Protein AF-A0A9E4KHK8-F1 (afdb_monomer_lite)

Structure (mmCIF, N/CA/C/O backbone):
data_AF-A0A9E4KHK8-F1
#
_entry.id   AF-A0A9E4KHK8-F1
#
loop_
_atom_site.group_PDB
_atom_site.id
_atom_site.type_symbol
_atom_site.label_atom_id
_atom_site.label_alt_id
_atom_site.label_comp_id
_atom_site.label_asym_id
_atom_site.label_entity_id
_atom_site.label_seq_id
_atom_site.pdbx_PDB_ins_code
_atom_site.Cartn_x
_atom_site.Cartn_y
_atom_site.Cartn_z
_atom_site.occupancy
_atom_site.B_iso_or_equiv
_atom_site.auth_seq_id
_atom_site.auth_comp_id
_atom_site.auth_asym_id
_atom_site.auth_atom_id
_atom_site.pdbx_PDB_model_num
ATOM 1 N N . MET A 1 1 ? 41.849 19.931 0.025 1.00 63.19 1 MET A N 1
ATOM 2 C CA . MET A 1 1 ? 41.481 18.494 0.060 1.00 63.19 1 MET A CA 1
ATOM 3 C C . MET A 1 1 ? 40.260 18.216 0.932 1.00 63.19 1 MET A C 1
ATOM 5 O O . MET A 1 1 ? 39.344 17.588 0.427 1.00 63.19 1 MET A O 1
ATOM 9 N N . LEU A 1 2 ? 40.175 18.722 2.171 1.00 68.69 2 LEU A N 1
ATOM 10 C CA . LEU A 1 2 ? 39.015 18.486 3.056 1.00 68.69 2 LEU A CA 1
ATOM 11 C C . LEU A 1 2 ? 37.664 18.953 2.480 1.00 68.69 2 LEU A C 1
ATOM 13 O O . LEU A 1 2 ? 36.667 18.261 2.638 1.00 68.69 2 LEU A O 1
ATOM 17 N N . VAL A 1 3 ? 37.642 20.069 1.745 1.00 72.56 3 VAL A N 1
ATOM 18 C CA . VAL A 1 3 ? 36.420 20.589 1.094 1.00 72.56 3 VAL A CA 1
ATOM 19 C C . VAL A 1 3 ? 35.878 19.629 0.028 1.00 72.56 3 VAL A C 1
ATOM 21 O O . VAL A 1 3 ? 34.677 19.413 -0.057 1.00 72.56 3 VAL A O 1
ATOM 24 N N . LEU A 1 4 ? 36.768 19.006 -0.750 1.00 72.69 4 LEU A N 1
ATOM 25 C CA . LEU A 1 4 ? 36.405 18.041 -1.794 1.00 72.69 4 LEU A CA 1
ATOM 26 C C . LEU A 1 4 ? 35.822 16.762 -1.185 1.00 72.69 4 LEU A C 1
ATOM 28 O O . LEU A 1 4 ? 34.830 16.242 -1.680 1.00 72.69 4 LEU A O 1
ATOM 32 N N . ILE A 1 5 ? 36.409 16.303 -0.077 1.00 80.62 5 ILE A N 1
ATOM 33 C CA . ILE A 1 5 ? 35.939 15.125 0.659 1.00 80.62 5 ILE A CA 1
ATOM 34 C C . ILE A 1 5 ? 34.575 15.405 1.295 1.00 80.62 5 ILE A C 1
ATOM 36 O O . ILE A 1 5 ? 33.669 14.593 1.147 1.00 80.62 5 ILE A O 1
ATOM 40 N N . GLY A 1 6 ? 34.398 16.566 1.935 1.00 77.69 6 GLY A N 1
ATOM 41 C CA . GLY A 1 6 ? 33.117 16.963 2.527 1.00 77.69 6 GLY A CA 1
ATOM 42 C C . GLY A 1 6 ? 31.997 17.099 1.494 1.00 77.69 6 GLY A C 1
ATOM 43 O O . GLY A 1 6 ? 30.882 16.651 1.741 1.00 77.69 6 GLY A O 1
ATOM 44 N N . LEU A 1 7 ? 32.305 17.637 0.309 1.00 81.69 7 LEU A N 1
ATOM 45 C CA . LEU A 1 7 ? 31.352 17.723 -0.798 1.00 81.69 7 LEU A CA 1
ATOM 46 C C . LEU A 1 7 ? 30.917 16.330 -1.277 1.00 81.69 7 LEU A C 1
ATOM 48 O O . LEU A 1 7 ? 29.730 16.086 -1.466 1.00 81.69 7 LEU A O 1
ATOM 52 N N . LEU A 1 8 ? 31.866 15.403 -1.419 1.00 79.44 8 LEU A N 1
ATOM 53 C CA . LEU A 1 8 ? 31.589 14.029 -1.845 1.00 79.44 8 LEU A CA 1
ATOM 54 C C . LEU A 1 8 ? 30.739 13.280 -0.805 1.00 79.44 8 LEU A C 1
ATOM 56 O O . LEU A 1 8 ? 29.804 12.570 -1.165 1.00 79.44 8 LEU A O 1
ATOM 60 N N . LEU A 1 9 ? 31.005 13.513 0.483 1.00 81.38 9 LEU A N 1
ATOM 61 C CA . LEU A 1 9 ? 30.252 12.934 1.599 1.00 81.38 9 LEU A CA 1
ATOM 62 C C . LEU A 1 9 ? 28.820 13.480 1.696 1.00 81.38 9 LEU A C 1
ATOM 64 O O . LEU A 1 9 ? 27.917 12.745 2.079 1.00 81.38 9 LEU A O 1
ATOM 68 N N . ALA A 1 10 ? 28.596 14.739 1.310 1.00 80.56 10 ALA A N 1
ATOM 69 C CA . ALA A 1 10 ? 27.267 15.350 1.285 1.00 80.56 10 ALA A CA 1
ATOM 70 C C . ALA A 1 10 ? 26.414 14.897 0.084 1.00 80.56 10 ALA A C 1
ATOM 72 O O . ALA A 1 10 ? 25.190 14.830 0.186 1.00 80.56 10 ALA A O 1
ATOM 73 N N . ILE A 1 11 ? 27.046 14.556 -1.045 1.00 83.06 11 ILE A N 1
ATOM 74 C CA . ILE A 1 11 ? 26.348 14.140 -2.272 1.00 83.06 11 ILE A CA 1
ATOM 75 C C . ILE A 1 11 ? 25.660 12.780 -2.101 1.00 83.06 11 ILE A C 1
ATOM 77 O O . ILE A 1 11 ? 24.552 12.598 -2.595 1.00 83.06 11 ILE A O 1
ATOM 81 N N . VAL A 1 12 ? 26.265 11.838 -1.377 1.00 79.12 12 VAL A N 1
ATOM 82 C CA . VAL A 1 12 ? 25.719 10.479 -1.201 1.00 79.12 12 VAL A CA 1
ATOM 83 C C . VAL A 1 12 ? 24.317 10.469 -0.556 1.00 79.12 12 VAL A C 1
ATOM 85 O O . VAL A 1 12 ? 23.399 9.923 -1.172 1.00 79.12 12 VAL A O 1
ATOM 88 N N . PRO A 1 13 ? 24.080 11.087 0.621 1.00 71.38 13 PRO A N 1
ATOM 89 C CA . PRO A 1 13 ? 22.741 11.142 1.208 1.00 71.38 13 PRO A CA 1
ATOM 90 C C . PRO A 1 13 ? 21.785 12.044 0.416 1.00 71.38 13 PRO A C 1
ATOM 92 O O . PRO A 1 13 ? 20.597 11.741 0.331 1.00 71.38 13 PRO A O 1
ATOM 95 N N . ALA A 1 14 ? 22.283 13.114 -0.214 1.00 77.94 14 ALA A N 1
ATOM 96 C CA . ALA A 1 14 ? 21.458 13.974 -1.060 1.00 77.94 14 ALA A CA 1
ATOM 97 C C . ALA A 1 14 ? 20.902 13.212 -2.276 1.00 77.94 14 ALA A C 1
ATOM 99 O O . ALA A 1 14 ? 19.722 13.338 -2.594 1.00 77.94 14 ALA A O 1
ATOM 100 N N . LEU A 1 15 ? 21.721 12.368 -2.913 1.00 78.50 15 LEU A N 1
ATOM 101 C CA . LEU A 1 15 ? 21.289 11.493 -4.001 1.00 78.50 15 LEU A CA 1
ATOM 102 C C . LEU A 1 15 ? 20.333 10.404 -3.516 1.00 78.50 15 LEU A C 1
ATOM 104 O O . LEU A 1 15 ? 19.389 10.099 -4.231 1.00 78.50 15 LEU A O 1
ATOM 108 N N . PHE A 1 16 ? 20.522 9.862 -2.310 1.00 78.00 16 PHE A N 1
ATOM 109 C CA . PHE A 1 16 ? 19.611 8.866 -1.734 1.00 78.00 16 PHE A CA 1
ATOM 110 C C . PHE A 1 16 ? 18.196 9.427 -1.515 1.00 78.00 16 PHE A C 1
ATOM 112 O O . PHE A 1 16 ? 17.210 8.760 -1.812 1.00 78.00 16 PHE A O 1
ATOM 119 N N . ILE A 1 17 ? 18.092 10.680 -1.060 1.00 76.62 17 ILE A N 1
ATOM 120 C CA . ILE A 1 17 ? 16.807 11.373 -0.869 1.00 76.62 17 ILE A CA 1
ATOM 121 C C . ILE A 1 17 ? 16.193 11.804 -2.212 1.00 76.62 17 ILE A C 1
ATOM 123 O O . ILE A 1 17 ? 14.973 11.794 -2.360 1.00 76.62 17 ILE A O 1
ATOM 127 N N . LEU A 1 18 ? 17.017 12.171 -3.202 1.00 75.75 18 LEU A N 1
ATOM 128 C CA . LEU A 1 18 ? 16.549 12.618 -4.520 1.00 75.75 18 LEU A CA 1
ATOM 129 C C . LEU A 1 18 ? 16.217 11.454 -5.475 1.00 75.75 18 LEU A C 1
ATOM 131 O O . LEU A 1 18 ? 15.433 11.623 -6.409 1.00 75.75 18 LEU A O 1
ATOM 135 N N . TRP A 1 19 ? 16.777 10.267 -5.225 1.00 67.94 19 TRP A N 1
ATOM 136 C CA . TRP A 1 19 ? 16.550 9.033 -5.980 1.00 67.94 19 TRP A CA 1
ATOM 137 C C . TRP A 1 19 ? 15.065 8.706 -6.216 1.00 67.94 19 TRP A C 1
ATOM 139 O O . TRP A 1 19 ? 14.697 8.529 -7.381 1.00 67.94 19 TRP A O 1
ATOM 149 N N . PRO A 1 20 ? 14.174 8.693 -5.199 1.00 70.75 20 PRO A N 1
ATOM 150 C CA . PRO A 1 20 ? 12.756 8.400 -5.426 1.00 70.75 20 PRO A CA 1
ATOM 151 C C . PRO A 1 20 ? 12.055 9.425 -6.335 1.00 70.75 20 PRO A C 1
ATOM 153 O O . PRO A 1 20 ? 11.106 9.073 -7.030 1.00 70.75 20 PRO A O 1
ATOM 156 N N . PHE A 1 21 ? 12.536 10.671 -6.394 1.00 66.50 21 PHE A N 1
ATOM 157 C CA . PHE A 1 21 ? 11.922 11.741 -7.190 1.00 66.50 21 PHE A CA 1
ATOM 158 C C . PHE A 1 21 ? 12.295 11.689 -8.678 1.00 66.50 21 PHE A C 1
ATO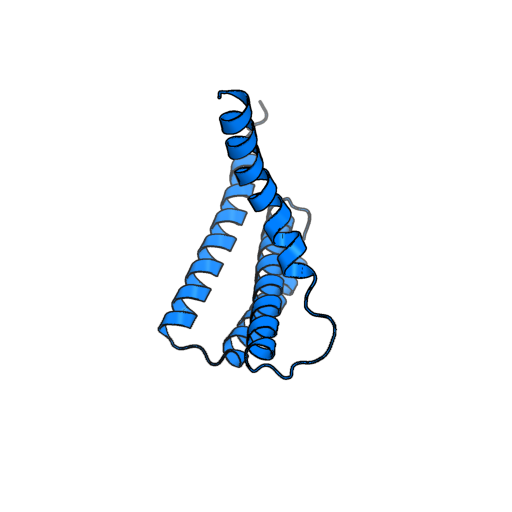M 160 O O . PHE A 1 21 ? 11.464 11.997 -9.528 1.00 66.50 21 PHE A O 1
ATOM 167 N N . VAL A 1 22 ? 13.522 11.277 -9.013 1.00 65.00 22 VAL A N 1
ATOM 168 C CA . VAL A 1 22 ? 13.960 11.137 -10.417 1.00 65.00 22 VAL A CA 1
ATOM 169 C C . VAL A 1 22 ? 13.431 9.838 -11.033 1.00 65.00 22 VAL A C 1
ATOM 171 O O . VAL A 1 22 ? 13.078 9.812 -12.212 1.00 65.00 22 VAL A O 1
ATOM 174 N N . VAL A 1 23 ? 13.318 8.774 -10.231 1.00 58.78 23 VAL A N 1
ATOM 175 C CA . VAL A 1 23 ? 12.747 7.485 -10.661 1.00 58.78 23 VAL A CA 1
ATOM 176 C C . VAL A 1 23 ? 11.228 7.581 -10.883 1.00 58.78 23 VAL A C 1
ATOM 178 O O . VAL A 1 23 ? 10.698 6.898 -11.756 1.00 58.78 23 VAL A O 1
ATOM 181 N N . GLY A 1 24 ? 10.527 8.476 -10.177 1.00 49.88 24 GLY A N 1
ATOM 182 C CA . GLY A 1 24 ? 9.083 8.694 -10.336 1.00 49.88 24 GLY A CA 1
ATOM 183 C C . GLY A 1 24 ? 8.649 9.528 -11.553 1.00 49.88 24 GLY A C 1
ATOM 184 O O . GLY A 1 24 ? 7.461 9.551 -11.858 1.00 49.88 24 GLY A O 1
ATOM 185 N N . LEU A 1 25 ? 9.568 10.200 -12.262 1.00 47.47 25 LEU A N 1
ATOM 186 C CA . LEU A 1 25 ? 9.224 11.219 -13.273 1.00 47.47 25 LEU A CA 1
ATOM 187 C C . LEU A 1 25 ? 9.287 10.757 -14.746 1.00 47.47 25 LEU A C 1
ATOM 189 O O . LEU A 1 25 ? 9.040 11.562 -15.637 1.00 47.47 25 LEU A O 1
ATOM 193 N N . ARG A 1 26 ? 9.627 9.491 -15.041 1.00 47.66 26 ARG A N 1
ATOM 194 C CA . ARG A 1 26 ? 9.777 8.975 -16.427 1.00 47.66 26 ARG A CA 1
ATOM 195 C C . ARG A 1 26 ? 8.722 7.937 -16.827 1.00 47.66 26 ARG A C 1
ATOM 197 O O . ARG A 1 26 ? 9.066 6.919 -17.419 1.00 47.66 26 ARG A O 1
ATOM 204 N N . ARG A 1 27 ? 7.449 8.163 -16.507 1.00 46.38 27 ARG A N 1
ATOM 205 C CA . ARG A 1 27 ? 6.341 7.341 -17.031 1.00 46.38 27 ARG A CA 1
ATOM 206 C C . ARG A 1 27 ? 5.172 8.208 -17.496 1.00 46.38 27 ARG A C 1
ATOM 208 O O . ARG A 1 27 ? 4.036 7.958 -17.121 1.00 46.38 27 ARG A O 1
ATOM 215 N N . ASP A 1 28 ? 5.475 9.215 -18.308 1.00 47.88 28 ASP A N 1
ATOM 216 C CA . ASP A 1 28 ? 4.502 9.721 -19.273 1.00 47.88 28 ASP A CA 1
ATOM 217 C C . ASP A 1 28 ? 4.880 9.172 -20.649 1.00 47.88 28 ASP A C 1
ATOM 219 O O . ASP A 1 28 ? 5.989 9.390 -21.134 1.00 47.88 28 ASP A O 1
ATOM 223 N N . GLU A 1 29 ? 3.918 8.442 -21.210 1.00 50.59 29 GLU A N 1
ATOM 224 C CA . GLU A 1 29 ? 3.699 8.191 -22.633 1.00 50.59 29 GLU A CA 1
ATOM 225 C C . GLU A 1 29 ? 4.723 7.332 -23.420 1.00 50.59 29 GLU A C 1
ATOM 227 O O . GLU A 1 29 ? 5.861 7.708 -23.675 1.00 50.59 29 GLU A O 1
ATOM 232 N N . PHE A 1 30 ? 4.202 6.202 -23.922 1.00 46.50 30 PHE A N 1
ATOM 233 C CA . PHE A 1 30 ? 4.739 5.325 -24.976 1.00 46.50 30 PHE A CA 1
ATOM 234 C C . PHE A 1 30 ? 5.887 4.375 -24.616 1.00 46.50 30 PHE A C 1
ATOM 236 O O . PHE A 1 30 ? 7.001 4.529 -25.100 1.00 46.50 30 PHE A O 1
ATOM 243 N N . ASP A 1 31 ? 5.557 3.287 -23.917 1.00 40.19 31 ASP A N 1
ATOM 244 C CA . ASP A 1 31 ? 6.034 1.966 -24.341 1.00 40.19 31 ASP A CA 1
ATOM 245 C C . ASP A 1 31 ? 5.078 0.886 -23.808 1.00 40.19 31 ASP A C 1
ATOM 247 O O . ASP A 1 31 ? 4.765 0.851 -22.615 1.00 40.19 31 ASP A O 1
ATOM 251 N N . TYR A 1 32 ? 4.549 0.039 -24.693 1.00 45.06 32 TYR A N 1
ATOM 252 C CA . TYR A 1 32 ? 3.862 -1.199 -24.302 1.00 45.06 32 TYR A CA 1
ATOM 253 C C . TYR A 1 32 ? 4.965 -2.181 -23.874 1.00 45.06 32 TYR A C 1
ATOM 255 O O . TYR A 1 32 ? 5.353 -3.073 -24.616 1.00 45.06 32 TYR A O 1
ATOM 263 N N . ASP A 1 33 ? 5.537 -1.916 -22.703 1.00 44.66 33 ASP A N 1
ATOM 264 C CA . ASP A 1 33 ? 6.653 -2.640 -22.103 1.00 44.66 33 ASP A CA 1
ATOM 265 C C . ASP A 1 33 ? 6.075 -3.765 -21.235 1.00 44.66 33 ASP A C 1
ATOM 267 O O . ASP A 1 33 ? 5.251 -3.501 -20.358 1.00 44.66 33 ASP A O 1
ATOM 271 N N . GLU A 1 34 ? 6.460 -5.022 -21.453 1.00 48.84 34 GLU A N 1
ATOM 272 C CA . GLU A 1 34 ? 5.981 -6.170 -20.664 1.00 48.84 34 GLU A CA 1
ATOM 273 C C . GLU A 1 34 ? 6.297 -6.048 -19.156 1.00 48.84 34 GLU A C 1
ATOM 275 O O . GLU A 1 34 ? 5.661 -6.705 -18.332 1.00 48.84 34 GLU A O 1
ATOM 280 N N . GLY A 1 35 ? 7.196 -5.138 -18.761 1.00 52.47 35 GLY A N 1
ATOM 281 C CA . GLY A 1 35 ? 7.412 -4.749 -17.362 1.00 52.47 35 GLY A CA 1
ATOM 282 C C . GLY A 1 35 ? 6.377 -3.766 -16.786 1.00 52.47 35 GLY A C 1
ATOM 283 O O . GLY A 1 35 ? 6.285 -3.613 -15.565 1.00 52.47 35 GLY A O 1
ATOM 284 N N . ALA A 1 36 ? 5.581 -3.087 -17.617 1.00 53.16 36 ALA A N 1
ATOM 285 C CA . ALA A 1 36 ? 4.562 -2.129 -17.183 1.00 53.16 36 ALA A CA 1
ATOM 286 C C . ALA A 1 36 ? 3.345 -2.790 -16.500 1.00 53.16 36 ALA A C 1
ATOM 288 O O . ALA A 1 36 ? 2.944 -2.283 -15.448 1.00 53.16 36 ALA A O 1
ATOM 289 N N . PRO A 1 37 ? 2.796 -3.923 -16.993 1.00 67.38 37 PRO A N 1
ATOM 290 C CA . PRO A 1 37 ? 1.764 -4.677 -16.283 1.00 67.38 37 PRO A CA 1
ATOM 291 C C . PRO A 1 37 ? 2.238 -5.154 -14.909 1.00 67.38 37 PRO A C 1
ATOM 293 O O . PRO A 1 37 ? 1.555 -4.942 -13.910 1.00 67.38 37 PRO A O 1
ATOM 296 N N . GLN A 1 38 ? 3.441 -5.728 -14.826 1.00 71.31 38 GLN A N 1
ATOM 297 C CA . GLN A 1 38 ? 3.961 -6.264 -13.567 1.00 71.31 38 GLN A CA 1
ATOM 298 C C . GLN A 1 38 ? 4.287 -5.152 -12.557 1.00 71.31 38 GLN A C 1
ATOM 300 O O . GLN A 1 38 ? 4.006 -5.283 -11.366 1.00 71.31 38 GLN A O 1
ATOM 305 N N . ALA A 1 39 ? 4.800 -4.010 -13.025 1.00 78.50 39 ALA A N 1
ATOM 306 C CA . ALA A 1 39 ? 5.008 -2.832 -12.184 1.00 78.50 39 ALA A CA 1
ATOM 307 C C . ALA A 1 39 ? 3.692 -2.191 -11.708 1.00 78.50 39 ALA A C 1
ATOM 309 O O . ALA A 1 39 ? 3.651 -1.590 -10.633 1.00 78.50 39 ALA A O 1
ATOM 310 N N . ASP A 1 40 ? 2.619 -2.275 -12.493 1.00 82.88 40 ASP A N 1
ATOM 311 C CA . ASP A 1 40 ? 1.292 -1.831 -12.065 1.00 82.88 40 ASP A CA 1
ATOM 312 C C . ASP A 1 40 ? 0.699 -2.754 -10.998 1.00 82.88 40 ASP A C 1
ATOM 314 O O . ASP A 1 40 ? 0.232 -2.284 -9.960 1.00 82.88 40 ASP A O 1
ATOM 318 N N . LEU A 1 41 ? 0.824 -4.069 -11.192 1.00 84.50 41 LEU A N 1
ATOM 319 C CA . LEU A 1 41 ? 0.453 -5.059 -10.187 1.00 84.50 41 LEU A CA 1
ATOM 320 C C . LEU A 1 41 ? 1.224 -4.833 -8.882 1.00 84.50 41 LEU A C 1
ATOM 322 O O . LEU A 1 41 ? 0.610 -4.806 -7.820 1.00 84.50 41 LEU A O 1
ATOM 326 N N . MET A 1 42 ? 2.534 -4.574 -8.939 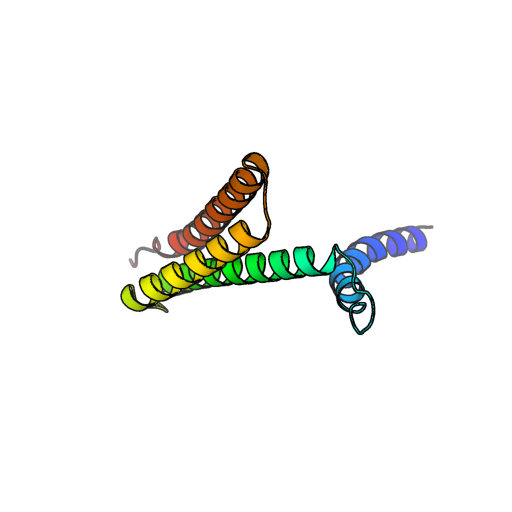1.00 82.56 42 MET A N 1
ATOM 327 C CA . MET A 1 42 ? 3.331 -4.293 -7.737 1.00 82.56 42 MET A CA 1
ATOM 328 C C . MET A 1 42 ? 2.856 -3.031 -7.007 1.00 82.56 42 MET A C 1
ATOM 330 O O . MET A 1 42 ? 2.720 -3.032 -5.788 1.00 82.56 42 MET A O 1
ATOM 334 N N . ARG A 1 43 ? 2.499 -1.971 -7.744 1.00 84.06 43 ARG A N 1
ATOM 335 C CA . ARG A 1 43 ? 1.914 -0.759 -7.145 1.00 84.06 43 ARG A CA 1
ATOM 336 C C . ARG A 1 43 ? 0.569 -1.032 -6.476 1.00 84.06 43 ARG A C 1
ATOM 338 O O . ARG A 1 43 ? 0.295 -0.486 -5.410 1.00 84.06 43 ARG A O 1
ATOM 345 N N . ARG A 1 44 ? -0.272 -1.872 -7.084 1.00 84.94 44 ARG A N 1
ATOM 346 C CA . ARG A 1 44 ? -1.559 -2.284 -6.501 1.00 84.94 44 ARG A CA 1
ATOM 347 C C . ARG A 1 44 ? -1.363 -3.152 -5.258 1.00 84.94 44 ARG A C 1
ATOM 349 O O . ARG A 1 44 ? -2.116 -2.997 -4.300 1.00 84.94 44 ARG A O 1
ATOM 356 N N . TRP A 1 45 ? -0.346 -4.012 -5.253 1.00 85.19 45 TRP A N 1
ATOM 357 C CA . TRP A 1 45 ? 0.062 -4.777 -4.077 1.00 85.19 45 TRP A CA 1
ATOM 358 C C . TRP A 1 45 ? 0.485 -3.843 -2.940 1.00 85.19 45 TRP A C 1
ATOM 360 O O . TRP A 1 45 ? -0.104 -3.903 -1.862 1.00 85.19 45 TRP A O 1
ATOM 370 N N . ASP A 1 46 ? 1.417 -2.923 -3.196 1.00 85.00 46 ASP A N 1
ATOM 371 C CA . ASP A 1 46 ? 1.895 -1.964 -2.193 1.00 85.00 46 ASP A CA 1
ATOM 372 C C . ASP A 1 46 ? 0.752 -1.112 -1.627 1.00 85.00 46 ASP A C 1
ATOM 374 O O . ASP A 1 46 ? 0.685 -0.875 -0.421 1.00 85.00 46 ASP A O 1
ATOM 378 N N . ALA A 1 47 ? -0.194 -0.699 -2.476 1.00 85.06 47 ALA A N 1
ATOM 379 C CA . ALA A 1 47 ? -1.380 0.034 -2.047 1.00 85.06 47 ALA A CA 1
ATOM 380 C C . ALA A 1 47 ? -2.279 -0.799 -1.114 1.00 85.06 47 ALA A C 1
ATOM 382 O O . ALA A 1 47 ? -2.724 -0.291 -0.083 1.00 85.06 47 ALA A O 1
ATOM 383 N N . ALA A 1 48 ? -2.515 -2.075 -1.434 1.00 84.38 48 ALA A N 1
ATOM 384 C CA . ALA A 1 48 ? -3.319 -2.969 -0.600 1.00 84.38 48 ALA A CA 1
ATOM 385 C C . ALA A 1 48 ? -2.634 -3.271 0.745 1.00 84.38 48 ALA A C 1
ATOM 387 O O . ALA A 1 48 ? -3.281 -3.245 1.795 1.00 84.38 48 ALA A O 1
ATOM 388 N N . VAL A 1 49 ? -1.316 -3.502 0.736 1.00 83.25 49 VAL A N 1
ATOM 389 C CA . VAL A 1 49 ? -0.521 -3.733 1.953 1.00 83.25 49 VAL A CA 1
ATOM 390 C C . VAL A 1 49 ? -0.478 -2.484 2.827 1.00 83.25 49 VAL A C 1
ATOM 392 O O . VAL A 1 49 ? -0.730 -2.570 4.029 1.00 83.25 49 VAL A O 1
ATOM 395 N N . SER A 1 50 ? -0.232 -1.313 2.236 1.00 82.00 50 SER A N 1
ATOM 396 C CA . SER A 1 50 ? -0.240 -0.043 2.962 1.00 82.00 50 SER A CA 1
ATOM 397 C C . SER A 1 50 ? -1.619 0.259 3.550 1.00 82.00 50 SER A C 1
ATOM 399 O O . SER A 1 50 ? -1.699 0.666 4.707 1.00 82.00 50 SER A O 1
ATOM 401 N N . GLY A 1 51 ? -2.702 -0.001 2.810 1.00 81.06 51 GLY A N 1
ATOM 402 C CA . GLY A 1 51 ? -4.067 0.142 3.316 1.00 81.06 51 GLY A CA 1
ATOM 403 C C . GLY A 1 51 ? -4.357 -0.781 4.502 1.00 81.06 51 GLY A C 1
ATOM 404 O O . GLY A 1 51 ? -4.979 -0.360 5.478 1.00 81.06 51 GLY A O 1
ATOM 405 N N . LEU A 1 52 ? -3.859 -2.021 4.462 1.00 85.19 52 LEU A N 1
ATOM 406 C CA . LEU A 1 52 ? -3.978 -2.969 5.570 1.00 85.19 52 LEU A CA 1
ATOM 407 C C . LEU A 1 52 ? -3.191 -2.515 6.811 1.00 85.19 52 LEU A C 1
ATOM 409 O O . LEU A 1 52 ? -3.707 -2.590 7.925 1.00 85.19 52 LEU A O 1
ATOM 413 N N . ALA A 1 53 ? -1.965 -2.027 6.619 1.00 80.31 53 ALA A N 1
ATOM 414 C CA . ALA A 1 53 ? -1.123 -1.488 7.684 1.00 80.31 53 ALA A CA 1
ATOM 415 C C . ALA A 1 53 ? -1.756 -0.248 8.338 1.00 80.31 53 ALA A C 1
ATOM 417 O O . ALA A 1 53 ? -1.814 -0.160 9.563 1.00 80.31 53 ALA A O 1
ATOM 418 N N . SER A 1 54 ? -2.292 0.681 7.544 1.00 80.62 54 SER A N 1
ATOM 419 C CA . SER A 1 54 ? -3.020 1.846 8.059 1.00 80.62 54 SER A CA 1
ATOM 420 C C . SER A 1 54 ? -4.264 1.441 8.847 1.00 80.62 54 SER A C 1
ATOM 422 O O . SER A 1 54 ? -4.471 1.949 9.942 1.00 80.62 54 SER A O 1
ATOM 424 N N . ALA A 1 55 ? -5.043 0.474 8.354 1.00 83.50 55 ALA A N 1
ATOM 425 C CA . ALA A 1 55 ? -6.214 -0.036 9.062 1.00 83.50 55 ALA A CA 1
ATOM 426 C C . ALA A 1 55 ? -5.855 -0.676 10.417 1.00 83.50 55 ALA A C 1
ATOM 428 O O . ALA A 1 55 ? -6.555 -0.457 11.403 1.00 83.50 55 ALA A O 1
ATOM 429 N N . GLU A 1 56 ? -4.764 -1.447 10.488 1.00 84.81 56 GLU A N 1
ATOM 430 C CA . GLU A 1 56 ? -4.259 -2.013 11.750 1.00 84.81 56 GLU A CA 1
ATOM 431 C C . GLU A 1 56 ? -3.827 -0.915 12.729 1.00 84.81 56 GLU A C 1
ATOM 433 O O . GLU A 1 56 ? -4.104 -1.001 13.925 1.00 84.81 56 GLU A O 1
ATOM 438 N N . LEU A 1 57 ? -3.170 0.129 12.223 1.00 84.25 57 LEU A N 1
ATOM 439 C CA . LEU A 1 57 ? -2.734 1.264 13.027 1.00 84.25 57 LEU A CA 1
ATOM 440 C C . LEU A 1 57 ? -3.928 2.062 13.563 1.00 84.25 57 LEU A C 1
ATOM 442 O O . LEU A 1 57 ? -3.992 2.319 14.761 1.00 84.25 57 LEU A O 1
ATOM 446 N N . ASP A 1 58 ? -4.888 2.410 12.709 1.00 81.31 58 ASP A N 1
ATOM 447 C CA . ASP A 1 58 ? -6.077 3.176 13.093 1.00 81.31 58 ASP A CA 1
ATOM 448 C C . ASP A 1 58 ? -6.950 2.410 14.091 1.00 81.31 58 ASP A C 1
ATOM 450 O O . ASP A 1 58 ? -7.463 2.995 15.046 1.00 81.31 58 ASP A O 1
ATOM 454 N N . HIS A 1 59 ? -7.083 1.093 13.907 1.00 85.00 59 HIS A N 1
ATOM 455 C CA . HIS A 1 59 ? -7.748 0.217 14.870 1.00 85.00 59 HIS A CA 1
ATOM 456 C C . HIS A 1 59 ? -7.006 0.189 16.207 1.00 85.00 59 HIS A C 1
ATOM 458 O O . HIS A 1 59 ? -7.604 0.420 17.255 1.00 85.00 59 HIS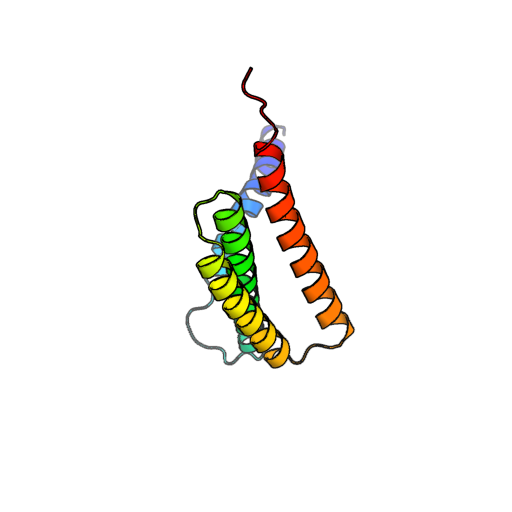 A O 1
ATOM 464 N N . GLY A 1 60 ? -5.688 -0.002 16.167 1.00 76.56 60 GLY A N 1
ATOM 465 C CA . GLY A 1 60 ? -4.849 -0.027 17.357 1.00 76.56 60 GLY A CA 1
ATOM 466 C C . GLY A 1 60 ? -4.850 1.287 18.150 1.00 76.56 60 GLY A C 1
ATOM 467 O O . GLY A 1 60 ? -4.807 1.266 19.379 1.00 76.56 60 GLY A O 1
ATOM 468 N N . LEU A 1 61 ? -4.935 2.428 17.463 1.00 80.56 61 LEU A N 1
ATOM 469 C CA . LEU A 1 61 ? -5.048 3.754 18.078 1.00 80.56 61 LEU A CA 1
ATOM 470 C C . LEU A 1 61 ? -6.462 4.070 18.597 1.00 80.56 61 LEU A C 1
ATOM 472 O O . LEU A 1 61 ? -6.651 5.094 19.249 1.00 80.56 61 LEU A O 1
ATOM 476 N N . GLY A 1 62 ? -7.455 3.219 18.319 1.00 83.69 62 GLY A N 1
ATOM 477 C CA . GLY A 1 62 ? -8.854 3.448 18.689 1.00 83.69 62 GLY A CA 1
ATOM 478 C C . GLY A 1 62 ? -9.592 4.443 17.785 1.00 83.69 62 GLY A C 1
ATOM 479 O O . GLY A 1 62 ? -10.695 4.871 18.121 1.00 83.69 62 GLY A O 1
ATOM 480 N N . ASN A 1 63 ? -9.015 4.800 16.633 1.00 75.31 63 ASN A N 1
ATOM 481 C CA . ASN A 1 63 ? -9.629 5.689 15.641 1.00 75.31 63 ASN A CA 1
ATOM 482 C C . ASN A 1 63 ? -10.646 4.969 14.742 1.00 75.31 63 ASN A C 1
ATOM 484 O O . ASN A 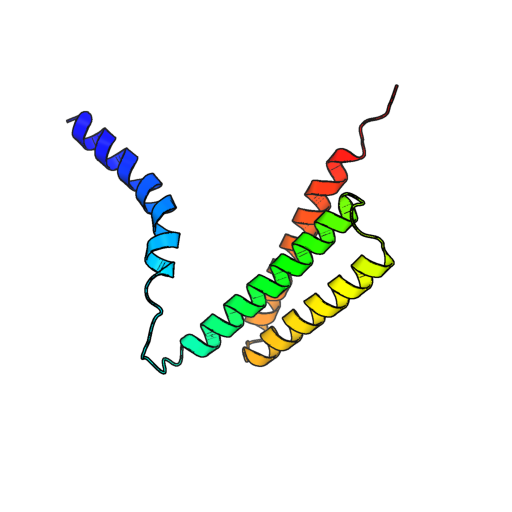1 63 ? -11.413 5.626 14.038 1.00 75.31 63 ASN A O 1
ATOM 488 N N . MET A 1 64 ? -10.659 3.635 14.750 1.00 85.94 64 MET A N 1
ATOM 489 C CA . MET A 1 64 ? -11.557 2.815 13.941 1.00 85.94 64 MET A CA 1
ATOM 490 C C . MET A 1 64 ? -12.236 1.740 14.792 1.00 85.94 64 MET A C 1
ATOM 492 O O . MET A 1 64 ? -11.604 1.114 15.640 1.00 85.94 64 MET A O 1
ATOM 496 N N . THR A 1 65 ? -13.529 1.510 14.553 1.00 84.75 65 THR A N 1
ATOM 497 C CA . THR A 1 65 ? -14.292 0.476 15.264 1.00 84.75 65 THR A CA 1
ATOM 498 C C . THR A 1 65 ? -13.912 -0.929 14.788 1.00 84.75 65 THR A C 1
ATOM 500 O O . THR A 1 65 ? -13.484 -1.109 13.648 1.00 84.75 65 THR A O 1
ATOM 503 N N . ASP A 1 66 ? -14.129 -1.953 15.619 1.00 85.19 66 ASP A N 1
ATOM 504 C CA . ASP A 1 66 ? -13.892 -3.360 15.244 1.00 85.19 66 ASP A CA 1
ATOM 505 C C . ASP A 1 66 ? -14.659 -3.772 13.973 1.00 85.19 66 ASP A C 1
ATOM 507 O O . ASP A 1 66 ? -14.151 -4.522 13.134 1.00 85.19 66 ASP A O 1
ATOM 511 N N . SER A 1 67 ? -15.888 -3.268 13.816 1.00 87.31 67 SER A N 1
ATOM 512 C CA . SER A 1 67 ? -16.742 -3.550 12.657 1.00 87.31 67 SER A CA 1
ATOM 513 C C . SER A 1 67 ? -16.139 -2.974 11.375 1.00 87.31 67 SER A C 1
ATOM 515 O O . SER A 1 67 ? -16.010 -3.683 10.369 1.00 87.31 67 SER A O 1
ATOM 517 N N . ASP A 1 68 ? -15.713 -1.712 11.420 1.00 83.06 68 ASP A N 1
ATOM 518 C CA . ASP A 1 68 ? -15.104 -1.030 10.277 1.00 83.06 68 ASP A CA 1
ATOM 519 C C . ASP A 1 68 ? -13.745 -1.647 9.937 1.00 83.06 68 ASP A C 1
ATOM 521 O O . ASP A 1 68 ? -13.480 -1.959 8.773 1.00 83.06 68 ASP A O 1
ATOM 525 N N . TYR A 1 69 ? -12.937 -1.949 10.959 1.00 86.88 69 TYR A N 1
ATOM 526 C CA . TYR A 1 69 ? -11.666 -2.653 10.813 1.00 86.88 69 TYR A CA 1
ATOM 527 C C . TYR A 1 69 ? -11.841 -3.985 10.086 1.00 86.88 69 TYR A C 1
ATOM 529 O O . TYR A 1 69 ? -11.150 -4.245 9.102 1.00 86.88 69 TYR A O 1
ATOM 537 N N . SER A 1 70 ? -12.789 -4.821 10.521 1.00 89.00 70 SER A N 1
ATOM 538 C CA . SER A 1 70 ? -13.019 -6.134 9.908 1.00 89.00 70 SER A CA 1
ATOM 539 C C . SER A 1 70 ? -13.400 -6.028 8.425 1.00 89.00 70 SER A C 1
ATOM 541 O O . SER A 1 70 ? -12.940 -6.827 7.603 1.00 89.00 70 SER A O 1
ATOM 543 N N . THR A 1 71 ? -14.166 -4.992 8.075 1.00 88.88 71 THR A N 1
ATOM 544 C CA . THR A 1 71 ? -14.611 -4.712 6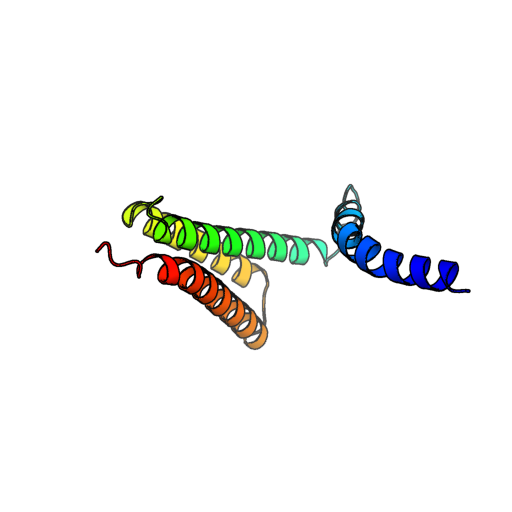.707 1.00 88.88 71 THR A CA 1
ATOM 545 C C . THR A 1 71 ? -13.447 -4.251 5.831 1.00 88.88 71 THR A C 1
ATOM 547 O O . THR A 1 71 ? -13.218 -4.811 4.756 1.00 88.88 71 THR A O 1
ATOM 550 N N . VAL A 1 72 ? -12.671 -3.267 6.299 1.00 88.19 72 VAL A N 1
ATOM 551 C CA . VAL A 1 72 ? -11.510 -2.733 5.570 1.00 88.19 72 VAL A CA 1
ATOM 552 C C . VAL A 1 72 ? -10.436 -3.806 5.411 1.00 88.19 72 VAL A C 1
ATOM 554 O O . VAL A 1 72 ? -9.945 -4.026 4.305 1.00 88.19 72 VAL A O 1
ATOM 557 N N . ARG A 1 73 ? -10.133 -4.545 6.482 1.00 87.88 73 ARG A N 1
ATOM 558 C CA . ARG A 1 73 ? -9.191 -5.669 6.471 1.00 87.88 73 ARG A CA 1
ATOM 559 C C . ARG A 1 73 ? -9.579 -6.725 5.443 1.00 87.88 73 ARG A C 1
ATOM 561 O O . ARG A 1 73 ? -8.732 -7.153 4.663 1.00 87.88 73 ARG A O 1
ATOM 568 N N . GLY A 1 74 ? -10.846 -7.142 5.435 1.00 88.62 74 GLY A N 1
ATOM 569 C CA . GLY A 1 74 ? -11.345 -8.134 4.483 1.00 88.62 74 GLY A CA 1
ATOM 570 C C . GLY A 1 74 ? -11.198 -7.667 3.036 1.00 88.62 74 GLY A C 1
ATOM 571 O O . GLY A 1 74 ? -10.716 -8.420 2.190 1.00 88.62 74 GLY A O 1
ATOM 572 N N . ARG A 1 75 ? -11.536 -6.402 2.762 1.00 89.44 75 ARG A N 1
ATOM 573 C CA . ARG A 1 75 ? -11.386 -5.805 1.433 1.00 89.44 75 ARG A CA 1
ATOM 574 C C . ARG A 1 75 ? -9.925 -5.758 0.983 1.00 89.44 75 ARG A C 1
ATOM 576 O O . ARG A 1 75 ? -9.626 -6.240 -0.105 1.00 89.44 75 ARG A O 1
ATOM 583 N N . MET A 1 76 ? -9.024 -5.238 1.816 1.00 85.50 76 MET A N 1
ATOM 584 C CA . MET A 1 76 ? -7.601 -5.111 1.471 1.00 85.50 76 MET A CA 1
ATOM 585 C C . MET A 1 76 ? -6.937 -6.478 1.280 1.00 85.50 76 MET A C 1
ATOM 587 O O . MET A 1 76 ? -6.159 -6.658 0.349 1.00 85.50 76 MET A O 1
ATOM 591 N N . MET A 1 77 ? -7.300 -7.479 2.090 1.00 88.38 77 MET A N 1
ATOM 592 C CA . MET A 1 77 ? -6.837 -8.858 1.888 1.00 88.38 77 MET A CA 1
ATOM 593 C C . MET A 1 77 ? -7.346 -9.458 0.577 1.00 88.38 77 MET A C 1
ATOM 595 O O . MET A 1 77 ? -6.597 -10.153 -0.103 1.00 88.38 77 MET A O 1
ATOM 599 N N . SER A 1 78 ? -8.595 -9.177 0.198 1.00 89.81 78 SER A N 1
ATOM 600 C CA . SER A 1 78 ? -9.140 -9.625 -1.085 1.00 89.81 78 SER A CA 1
ATOM 601 C C . SER A 1 78 ? -8.455 -8.942 -2.271 1.00 89.81 78 SER A C 1
ATOM 603 O O . SER A 1 78 ? -8.206 -9.595 -3.282 1.00 89.81 78 SER A O 1
ATOM 605 N N . GLU A 1 79 ? -8.152 -7.647 -2.166 1.00 85.88 79 GLU A N 1
ATOM 606 C CA . GLU A 1 79 ? -7.425 -6.903 -3.199 1.00 85.88 79 GLU A CA 1
ATOM 607 C C . GLU A 1 79 ? -5.983 -7.420 -3.330 1.00 85.88 79 GLU A C 1
ATOM 609 O O . GLU A 1 79 ? -5.549 -7.720 -4.440 1.00 85.88 79 GLU A O 1
ATOM 614 N N . ALA A 1 80 ? -5.285 -7.646 -2.211 1.00 86.44 80 ALA A N 1
ATOM 615 C CA . ALA A 1 80 ? -3.950 -8.244 -2.194 1.00 86.44 80 ALA A CA 1
ATOM 616 C C . ALA A 1 80 ? -3.934 -9.656 -2.809 1.00 86.44 80 ALA A C 1
ATOM 618 O O . ALA A 1 80 ? -3.076 -9.955 -3.636 1.00 86.44 80 ALA A O 1
ATOM 619 N N . ALA A 1 81 ? -4.916 -10.502 -2.472 1.00 87.88 81 ALA A N 1
ATOM 620 C CA . ALA A 1 81 ? -5.048 -11.845 -3.039 1.00 87.88 81 ALA A CA 1
ATOM 621 C C . ALA A 1 81 ? -5.352 -11.822 -4.547 1.00 87.88 81 ALA A C 1
ATOM 623 O O . ALA A 1 81 ? -4.827 -12.643 -5.296 1.00 87.88 81 ALA A O 1
ATOM 624 N N . SER A 1 82 ? -6.178 -10.877 -5.008 1.00 86.31 82 SER A N 1
ATOM 625 C CA . SER A 1 82 ? -6.448 -10.698 -6.440 1.00 86.31 82 SER A CA 1
ATOM 626 C C . SER A 1 82 ? -5.189 -10.287 -7.195 1.00 86.31 82 SER A C 1
ATOM 628 O O . SER A 1 82 ? -4.898 -10.856 -8.237 1.00 86.31 82 SER A O 1
ATOM 630 N N . VAL A 1 83 ? -4.430 -9.329 -6.662 1.00 86.44 83 VAL A N 1
ATOM 631 C CA . VAL A 1 83 ? -3.197 -8.845 -7.295 1.00 86.44 83 VAL A CA 1
ATOM 632 C C . VAL A 1 83 ? -2.140 -9.947 -7.353 1.00 86.44 83 VAL A C 1
ATOM 634 O O . VAL A 1 83 ? -1.530 -10.147 -8.395 1.00 86.44 83 VAL A O 1
ATOM 637 N N . MET A 1 84 ? -1.966 -10.698 -6.266 1.00 81.50 84 MET A N 1
ATOM 638 C CA . MET A 1 84 ? -1.040 -11.831 -6.195 1.00 81.50 84 MET A CA 1
ATOM 639 C C . MET A 1 84 ? -1.384 -12.920 -7.220 1.00 81.50 84 MET A C 1
ATOM 641 O O . MET A 1 84 ? -0.499 -13.461 -7.875 1.00 81.50 84 MET A O 1
ATOM 645 N N . ARG A 1 85 ? -2.680 -13.191 -7.416 1.00 83.31 85 ARG A N 1
ATOM 646 C CA . ARG A 1 85 ? -3.160 -14.109 -8.453 1.00 83.31 85 ARG A CA 1
ATOM 647 C C . ARG A 1 85 ? -2.862 -13.603 -9.865 1.00 83.31 85 ARG A C 1
ATOM 649 O O . ARG A 1 85 ? -2.484 -14.402 -10.716 1.00 83.31 85 ARG A O 1
ATOM 656 N N . ASP A 1 86 ? -3.035 -12.307 -10.103 1.00 83.94 86 ASP A N 1
ATOM 657 C CA . ASP A 1 86 ? -2.789 -11.676 -11.405 1.00 83.94 86 ASP A CA 1
ATOM 658 C C . ASP A 1 86 ? -1.286 -11.598 -11.747 1.00 83.94 86 ASP A C 1
ATOM 660 O O . ASP A 1 86 ? -0.929 -11.446 -12.911 1.00 83.94 86 ASP A O 1
ATOM 664 N N . MET A 1 87 ? -0.398 -11.704 -10.750 1.00 79.25 87 MET A N 1
ATOM 665 C CA . MET A 1 87 ? 1.060 -11.681 -10.927 1.00 79.25 87 MET A CA 1
ATOM 666 C C . MET A 1 87 ? 1.662 -13.010 -11.413 1.00 79.25 87 MET A C 1
ATOM 668 O O . MET A 1 87 ? 2.853 -13.030 -11.713 1.00 79.25 87 MET A O 1
ATOM 672 N N . GLU A 1 88 ? 0.877 -14.095 -11.479 1.00 81.12 88 GLU A N 1
ATOM 673 C CA . GLU A 1 88 ? 1.329 -15.437 -11.902 1.00 81.12 88 GLU A CA 1
ATOM 674 C C . GLU A 1 88 ? 2.622 -15.907 -11.199 1.00 81.12 88 GLU A C 1
ATOM 676 O O . GLU A 1 88 ? 3.512 -16.504 -11.806 1.00 81.12 88 GLU A O 1
ATOM 681 N N . LEU A 1 89 ? 2.728 -15.618 -9.900 1.00 78.44 89 LEU A N 1
ATOM 682 C CA . LEU A 1 89 ? 3.909 -15.907 -9.087 1.00 78.44 89 LEU A CA 1
ATOM 683 C C . LEU A 1 89 ? 4.166 -17.411 -8.943 1.00 78.44 89 LEU A C 1
ATOM 685 O O . LEU A 1 89 ? 3.246 -18.233 -8.915 1.00 78.44 89 LEU A O 1
ATOM 689 N N . THR A 1 90 ? 5.435 -17.768 -8.769 1.00 80.38 90 THR A N 1
ATOM 690 C CA . THR A 1 90 ? 5.812 -1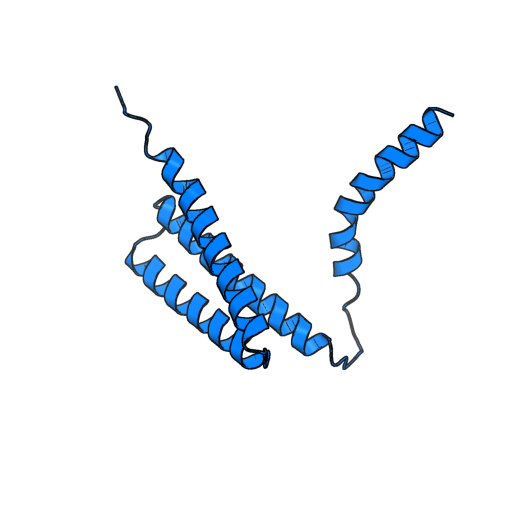9.097 -8.280 1.00 80.38 90 THR A CA 1
ATOM 691 C C . THR A 1 90 ? 5.461 -19.252 -6.796 1.00 80.38 90 THR A C 1
ATOM 693 O O . THR A 1 90 ? 5.329 -18.270 -6.067 1.00 80.38 90 THR A O 1
ATOM 696 N N . ALA A 1 91 ? 5.353 -20.497 -6.319 1.00 78.62 91 ALA A N 1
ATOM 697 C CA . ALA A 1 91 ? 5.050 -20.775 -4.911 1.00 78.62 91 ALA A CA 1
ATOM 698 C C . ALA A 1 91 ? 6.074 -20.144 -3.944 1.00 78.62 91 ALA A C 1
ATOM 700 O O . ALA A 1 91 ? 5.694 -19.644 -2.889 1.00 78.62 91 ALA A O 1
ATOM 701 N N . ASP A 1 92 ? 7.356 -20.120 -4.325 1.00 76.38 92 ASP A N 1
ATOM 702 C CA . ASP A 1 92 ? 8.417 -19.513 -3.516 1.00 76.38 92 ASP A CA 1
ATOM 703 C C . ASP A 1 92 ? 8.264 -17.981 -3.435 1.00 76.38 92 ASP A C 1
ATOM 705 O O . ASP A 1 92 ? 8.460 -17.383 -2.376 1.00 76.38 92 ASP A O 1
ATOM 709 N N . GLU A 1 93 ? 7.889 -17.329 -4.540 1.00 77.06 93 GLU A N 1
ATOM 710 C CA . GLU A 1 93 ? 7.636 -15.882 -4.580 1.00 77.06 93 GLU A CA 1
ATOM 711 C C . GLU A 1 93 ? 6.379 -15.500 -3.789 1.00 77.06 93 GLU A C 1
ATOM 713 O O . GLU A 1 93 ? 6.386 -14.505 -3.060 1.00 77.06 93 GLU A O 1
ATOM 718 N N . GLU A 1 94 ? 5.323 -16.311 -3.876 1.00 78.25 94 GLU A N 1
ATOM 719 C CA . GLU A 1 94 ? 4.100 -16.142 -3.091 1.00 78.25 94 GLU A CA 1
ATOM 720 C C . GLU A 1 94 ? 4.398 -16.202 -1.584 1.00 78.25 94 GLU A C 1
ATOM 722 O O . GLU A 1 94 ? 4.011 -15.304 -0.828 1.00 78.25 94 GLU A O 1
ATOM 727 N N . ASP A 1 95 ? 5.160 -17.210 -1.149 1.00 78.06 95 ASP A N 1
ATOM 728 C CA . ASP A 1 95 ? 5.561 -17.371 0.249 1.00 78.06 95 ASP A CA 1
ATOM 729 C C . ASP A 1 95 ? 6.416 -16.196 0.744 1.00 78.06 95 ASP A C 1
ATOM 731 O O . ASP A 1 95 ? 6.208 -15.699 1.860 1.00 78.06 95 ASP A O 1
ATOM 735 N N . LEU A 1 96 ? 7.338 -15.697 -0.087 1.00 80.12 96 LEU A N 1
ATOM 736 C CA . LEU A 1 96 ? 8.127 -14.506 0.224 1.00 80.12 96 LEU A CA 1
ATOM 737 C C . LEU A 1 96 ? 7.227 -13.282 0.438 1.00 80.12 96 LEU A C 1
ATOM 739 O O . LEU A 1 96 ? 7.342 -12.618 1.472 1.00 80.12 96 LEU A O 1
ATOM 743 N N . MET A 1 97 ? 6.290 -13.008 -0.472 1.00 83.00 97 MET A N 1
ATOM 744 C CA . MET A 1 97 ? 5.383 -11.860 -0.350 1.00 83.00 97 MET A CA 1
ATOM 745 C C . MET A 1 97 ? 4.450 -11.979 0.862 1.00 83.00 97 MET A C 1
ATOM 747 O O . MET A 1 97 ? 4.261 -11.011 1.606 1.00 83.00 97 MET A O 1
ATOM 751 N N . LEU A 1 98 ? 3.913 -13.172 1.127 1.00 86.88 98 LEU A N 1
ATOM 752 C CA . LEU A 1 98 ? 3.089 -13.430 2.310 1.00 86.88 98 LEU A CA 1
ATOM 753 C C . LEU A 1 98 ? 3.884 -13.271 3.609 1.00 86.88 98 LEU A C 1
ATOM 755 O O . LEU A 1 98 ? 3.351 -12.768 4.603 1.00 86.88 98 LEU A O 1
ATOM 759 N N . SER A 1 99 ? 5.150 -13.689 3.629 1.00 81.94 99 SER A N 1
ATOM 760 C CA . SER A 1 99 ? 6.019 -13.510 4.794 1.00 81.94 99 SER A CA 1
ATOM 761 C C . SER A 1 99 ? 6.287 -12.030 5.086 1.00 81.94 99 SER A C 1
ATOM 763 O O . SER A 1 99 ? 6.168 -11.612 6.240 1.00 81.94 99 SER A O 1
ATOM 765 N N . ALA A 1 100 ? 6.533 -11.226 4.047 1.00 79.62 100 ALA A N 1
ATOM 766 C CA . ALA A 1 100 ? 6.737 -9.785 4.159 1.00 79.62 100 ALA A CA 1
ATOM 767 C C . ALA A 1 100 ? 5.480 -9.078 4.686 1.00 79.62 100 ALA A C 1
ATOM 769 O O . ALA A 1 100 ? 5.563 -8.274 5.612 1.00 79.62 100 ALA A O 1
ATOM 770 N N . LEU A 1 101 ? 4.301 -9.454 4.181 1.00 84.56 101 LEU A N 1
ATOM 771 C CA . LEU A 1 101 ? 3.020 -8.947 4.674 1.00 84.56 101 LEU A CA 1
ATOM 772 C C . LEU A 1 101 ? 2.802 -9.254 6.163 1.00 84.56 101 LEU A C 1
ATOM 774 O O . LEU A 1 101 ? 2.367 -8.394 6.930 1.00 84.56 101 LEU A O 1
ATOM 778 N N . ARG A 1 102 ? 3.097 -10.489 6.589 1.00 84.44 102 ARG A N 1
ATOM 779 C CA . ARG A 1 102 ? 2.960 -10.901 7.997 1.00 84.44 102 ARG A CA 1
ATOM 780 C C . ARG A 1 102 ? 3.882 -10.100 8.908 1.00 84.44 102 ARG A C 1
ATOM 782 O O . ARG A 1 102 ? 3.465 -9.746 10.011 1.00 84.44 102 ARG A O 1
ATOM 789 N N . GLU A 1 103 ? 5.108 -9.842 8.466 1.00 83.69 103 GLU A N 1
ATOM 790 C CA . GLU A 1 103 ? 6.067 -9.052 9.230 1.00 83.69 103 GLU A CA 1
ATOM 791 C C . GLU A 1 103 ? 5.633 -7.588 9.332 1.00 83.69 103 GLU A C 1
ATOM 793 O O . GLU A 1 103 ? 5.642 -7.032 10.429 1.00 83.69 103 GLU A O 1
ATOM 798 N N . GLU A 1 104 ? 5.145 -6.994 8.241 1.00 80.69 104 GLU A N 1
ATOM 799 C CA . GLU A 1 104 ? 4.654 -5.614 8.238 1.00 80.69 104 GLU A CA 1
ATOM 800 C C . GLU A 1 104 ? 3.496 -5.432 9.229 1.00 80.69 104 GLU A C 1
ATOM 802 O O . GLU A 1 104 ? 3.576 -4.594 10.130 1.00 80.69 104 GLU A O 1
ATOM 807 N N . VAL A 1 105 ? 2.465 -6.283 9.151 1.00 81.56 105 VAL A N 1
ATOM 808 C CA . VAL A 1 105 ? 1.305 -6.240 10.061 1.00 81.56 105 VAL A CA 1
ATOM 809 C C . VAL A 1 105 ? 1.727 -6.455 11.516 1.00 81.56 105 VAL A C 1
ATOM 811 O O . VAL A 1 105 ? 1.252 -5.759 12.417 1.00 81.56 105 VAL A O 1
ATOM 814 N N . ARG A 1 106 ? 2.644 -7.399 11.767 1.00 82.25 106 ARG A N 1
ATOM 815 C CA . ARG A 1 106 ? 3.199 -7.626 13.107 1.00 82.25 106 ARG A CA 1
ATOM 816 C C . ARG A 1 106 ? 3.916 -6.380 13.618 1.00 82.25 106 ARG A C 1
ATOM 818 O O . ARG A 1 106 ? 3.721 -6.012 14.774 1.00 82.25 106 ARG A O 1
ATOM 825 N N . SER A 1 107 ? 4.722 -5.739 12.774 1.00 80.81 107 SER A N 1
ATOM 826 C CA . SER A 1 107 ? 5.479 -4.546 13.141 1.00 80.81 107 SER A CA 1
ATOM 827 C C . SER A 1 107 ? 4.555 -3.378 13.485 1.00 80.81 107 SER A C 1
ATOM 829 O O . SER A 1 107 ? 4.784 -2.694 14.480 1.00 80.81 107 SER A O 1
ATOM 831 N N . VAL A 1 108 ? 3.469 -3.191 12.729 1.00 80.12 108 VAL A N 1
ATOM 832 C CA . VAL A 1 108 ? 2.465 -2.155 12.993 1.00 80.12 108 VAL A CA 1
ATOM 833 C C . VAL A 1 108 ? 1.778 -2.410 14.327 1.00 80.12 108 VAL A C 1
ATOM 835 O O . VAL A 1 108 ? 1.753 -1.527 15.182 1.00 80.12 108 VAL A O 1
ATOM 838 N N . ARG A 1 109 ? 1.309 -3.638 14.565 1.00 79.88 109 ARG A N 1
ATOM 839 C CA . ARG A 1 109 ? 0.693 -4.020 15.841 1.00 79.88 109 ARG A CA 1
ATOM 840 C C . ARG A 1 109 ? 1.634 -3.803 17.029 1.00 79.88 109 ARG A C 1
ATOM 842 O O . ARG A 1 109 ? 1.219 -3.284 18.065 1.00 79.88 109 ARG A O 1
ATOM 849 N N . ALA A 1 110 ? 2.905 -4.167 16.867 1.00 78.75 110 ALA A N 1
ATOM 850 C CA . ALA A 1 110 ? 3.931 -3.987 17.887 1.00 78.75 110 ALA A CA 1
ATOM 851 C C . ALA A 1 110 ? 4.277 -2.513 18.152 1.00 78.75 110 ALA A C 1
ATOM 853 O O . ALA A 1 110 ? 4.797 -2.216 19.218 1.00 78.75 110 ALA A O 1
ATOM 854 N N . ARG A 1 111 ? 3.999 -1.583 17.229 1.00 76.31 111 ARG A N 1
ATOM 855 C CA . ARG A 1 111 ? 4.171 -0.133 17.455 1.00 76.31 111 ARG A CA 1
ATOM 856 C C . ARG A 1 111 ? 3.031 0.479 18.265 1.00 76.31 111 ARG A C 1
ATOM 858 O O . ARG A 1 111 ? 3.247 1.483 18.934 1.00 76.31 111 ARG A O 1
ATOM 865 N N . VAL A 1 112 ? 1.842 -0.119 18.217 1.00 73.56 112 VAL A N 1
ATOM 866 C CA . VAL A 1 112 ? 0.662 0.361 18.951 1.00 73.56 112 VAL A CA 1
ATOM 867 C C . VAL A 1 112 ? 0.654 -0.139 20.401 1.00 73.56 112 VAL A C 1
ATOM 869 O O . VAL A 1 112 ? 0.453 0.651 21.320 1.00 73.56 112 VAL A O 1
ATOM 872 N N . GLN A 1 113 ? 0.918 -1.430 20.635 1.00 64.19 113 GLN A N 1
ATOM 873 C CA . GLN A 1 113 ? 0.911 -2.017 21.987 1.00 64.19 113 GLN A CA 1
ATOM 874 C C . GLN A 1 113 ? 1.808 -1.337 23.051 1.00 64.19 113 GLN A C 1
ATOM 876 O O . GLN A 1 113 ? 1.357 -1.268 24.193 1.00 64.19 113 GLN A O 1
ATOM 881 N N . PRO A 1 114 ? 3.004 -0.778 22.763 1.00 57.44 114 PRO A N 1
ATOM 882 C CA . PRO A 1 114 ? 3.842 -0.150 23.789 1.00 57.44 114 PRO A CA 1
ATOM 883 C C . PRO A 1 114 ? 3.254 1.133 24.393 1.00 57.44 114 PRO A C 1
ATOM 885 O O . PRO A 1 114 ? 3.801 1.625 25.373 1.00 57.44 114 PRO A O 1
ATOM 888 N N . GLN A 1 115 ? 2.164 1.690 23.849 1.00 50.72 115 GLN A N 1
ATOM 889 C CA . GLN A 1 115 ? 1.529 2.896 24.401 1.00 50.72 115 GLN A CA 1
ATOM 890 C C . GLN A 1 115 ? 0.396 2.611 25.402 1.00 50.72 115 GLN A C 1
ATOM 892 O O . GLN A 1 115 ? -0.164 3.552 25.954 1.00 50.72 115 GLN A O 1
ATOM 897 N N . GLN A 1 116 ? 0.047 1.344 25.662 1.00 48.69 116 GLN A N 1
ATOM 898 C CA . GLN A 1 116 ? -1.028 0.988 26.607 1.00 48.69 116 GLN A CA 1
ATOM 899 C C . GLN A 1 116 ? -0.538 0.590 28.013 1.00 48.69 116 GLN A C 1
ATOM 901 O O . GLN A 1 116 ? -1.348 0.205 28.852 1.00 48.69 116 GLN A O 1
ATOM 906 N N . GLU A 1 117 ? 0.763 0.722 28.302 1.00 45.44 117 GLU A N 1
ATOM 907 C CA . GLU A 1 117 ? 1.366 0.384 29.605 1.00 45.44 117 GLU A CA 1
ATOM 908 C C . GLU A 1 117 ? 1.811 1.609 30.434 1.00 45.44 117 GLU A C 1
ATOM 910 O O . GLU A 1 117 ? 2.729 1.495 31.243 1.00 45.44 117 GLU A O 1
ATOM 915 N N . GLU A 1 118 ? 1.175 2.779 30.297 1.00 45.53 118 GLU A N 1
ATOM 916 C CA . GLU A 1 118 ? 1.284 3.821 31.334 1.00 45.53 118 GLU A CA 1
ATOM 917 C C . GLU A 1 118 ? 0.187 3.609 32.396 1.00 45.53 118 GLU A C 1
ATOM 919 O O . GLU A 1 118 ? -0.977 3.948 32.158 1.00 45.53 118 GLU A O 1
ATOM 924 N N . PRO A 1 119 ? 0.503 3.035 33.577 1.00 47.97 119 PRO A N 1
ATOM 925 C CA . PRO A 1 119 ? -0.432 3.023 34.686 1.00 47.97 119 PRO A CA 1
ATOM 926 C C . PRO A 1 119 ? -0.557 4.450 35.221 1.00 47.97 119 PRO A C 1
ATOM 928 O O . PRO A 1 119 ? 0.401 5.021 35.742 1.00 47.97 119 PRO A O 1
ATOM 931 N N . ALA A 1 120 ? -1.757 5.014 35.115 1.00 54.75 120 ALA A N 1
ATOM 932 C CA . ALA A 1 120 ? -2.140 6.172 35.905 1.00 54.75 120 ALA A CA 1
ATOM 933 C C . ALA A 1 120 ? -2.033 5.801 37.397 1.00 54.75 120 ALA A C 1
ATOM 935 O O . ALA A 1 120 ? -2.814 4.986 37.894 1.00 54.75 120 ALA A O 1
ATOM 936 N N . LEU A 1 121 ? -1.036 6.370 38.077 1.00 54.81 121 LEU A N 1
ATOM 937 C CA . LEU A 1 121 ? -0.953 6.459 39.536 1.00 54.81 121 LEU A CA 1
ATOM 938 C C . LEU A 1 121 ? -1.451 7.832 39.988 1.00 54.81 121 LEU A C 1
ATOM 940 O O . LEU A 1 121 ? -1.051 8.835 39.355 1.00 54.81 121 LEU A O 1
#

Sequence (121 aa):
MLVLIGLLLAIVPALFILWPFVVGLRRDEFDYDEGAPQADLMRRWDAAVSGLASAELDHGLGNMTDSDYSTVRGRMMSEAASVMRDMELTADEEDLMLSALREEVRSVRARVQPQQEEPAL

pLDDT: mean 75.02, std 13.35, range [40.19, 89.81]

Secondary structure (DSSP, 8-state):
-HHHHHHHHHHHHHHHHHHHHHHTT--SS----THHHHHHHHHHHHHHHHHHHHHHHHHHTTSS-HHHHHHHHHHHHHHHHHHHHHTT--HHHHHHHHHHHHHHHHHHHHHHGGGS-----

Radius of gyration: 20.33 Å; chains: 1; bounding box: 58×41×64 Å

Foldseek 3Di:
DVVVVVVVVVVVVVCVVCVVVVVPPPPDDDDPDPVVLLVVLVVQLVVLLVQLLVLLLCVLVVVDDPVRSVVSNVVSVVSNVVSVVVNVDDPVVVVVSVVVSVVSSVVSNVVSVVVPPDDDD